Protein AF-A0A4Q6EXG5-F1 (afdb_monomer_lite)

Foldseek 3Di:
DQQLQQVVLCVLVVLCVVLVHDLVRLCVQLVHPDSVVNVCNNSSVDPDDPVSVVVSCVSSVH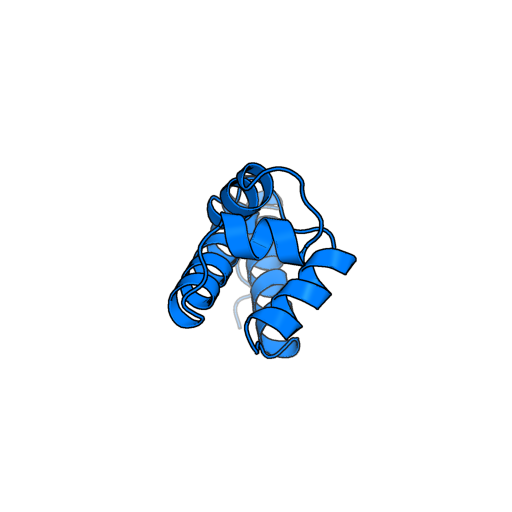DPVVSVVVNVVSVVVVCCVVVVPDDPPD

pLDDT: mean 92.07, std 11.25, range [39.5, 98.5]

Secondary structure (DSSP, 8-state):
-HHHHHHHHHHHHHHHHHTT--HHHHHHHTT-S-THHHHHHHTTSSPPPHHHHHHHHHHTT--HHHHHHHHHHHHHHHHHHHTTPPP---

Structure (mmCIF, N/CA/C/O backbone):
data_AF-A0A4Q6EXG5-F1
#
_entry.id   AF-A0A4Q6EXG5-F1
#
loop_
_atom_site.group_PDB
_atom_site.id
_atom_site.type_symbol
_atom_site.label_atom_id
_atom_site.label_alt_id
_atom_site.label_comp_id
_atom_site.label_asym_id
_atom_site.label_entity_id
_atom_site.label_seq_id
_atom_site.pdbx_PDB_ins_code
_atom_site.Cartn_x
_atom_site.Cartn_y
_atom_site.Cartn_z
_atom_site.occupancy
_atom_site.B_iso_or_equiv
_atom_site.auth_seq_id
_atom_site.auth_comp_id
_atom_site.auth_asym_id
_atom_site.auth_atom_id
_atom_site.pdbx_PDB_model_num
ATOM 1 N N . MET A 1 1 ? -6.607 13.334 7.376 1.00 56.72 1 MET A N 1
ATOM 2 C CA . MET A 1 1 ? -6.505 12.222 6.402 1.00 56.72 1 MET A CA 1
ATOM 3 C C . MET A 1 1 ? -5.234 11.394 6.538 1.00 56.72 1 MET A C 1
ATOM 5 O O . MET A 1 1 ? -5.370 10.183 6.538 1.00 56.72 1 MET A O 1
ATOM 9 N N . LYS A 1 2 ? -4.038 11.989 6.694 1.00 61.06 2 LYS A N 1
ATOM 10 C CA . LYS A 1 2 ? -2.763 11.240 6.752 1.00 61.06 2 LYS A CA 1
ATOM 11 C C . LYS A 1 2 ? -2.751 10.064 7.749 1.00 61.06 2 LYS A C 1
ATOM 13 O O . LYS A 1 2 ? -2.258 8.994 7.427 1.00 61.06 2 LYS A O 1
ATOM 18 N N . GLU A 1 3 ? -3.374 10.232 8.919 1.00 71.44 3 GLU A N 1
ATOM 19 C CA . GLU A 1 3 ? -3.471 9.166 9.934 1.00 71.44 3 GLU A CA 1
ATOM 20 C C . GLU A 1 3 ? -4.230 7.909 9.466 1.00 71.44 3 GLU A C 1
ATOM 22 O O . GLU A 1 3 ? -3.951 6.829 9.968 1.00 71.44 3 GLU A O 1
ATOM 27 N N . LEU A 1 4 ? -5.173 8.022 8.521 1.00 88.19 4 LEU A N 1
ATOM 28 C CA . LEU A 1 4 ? -6.040 6.909 8.111 1.00 88.19 4 LEU A CA 1
ATOM 29 C C . LEU A 1 4 ? -5.304 5.865 7.261 1.00 88.19 4 LEU A C 1
ATOM 31 O O . LEU A 1 4 ? -5.589 4.674 7.353 1.00 88.19 4 LEU A O 1
ATOM 35 N N . PHE A 1 5 ? -4.372 6.310 6.417 1.00 93.69 5 PHE A N 1
ATOM 36 C CA . PHE A 1 5 ? -3.681 5.439 5.463 1.00 93.69 5 PHE A CA 1
ATOM 37 C C . PHE A 1 5 ? -2.236 5.144 5.855 1.00 93.69 5 PHE A C 1
ATOM 39 O O . PHE A 1 5 ? -1.573 4.405 5.138 1.00 93.69 5 PHE A O 1
ATOM 46 N N . GLN A 1 6 ? -1.749 5.684 6.976 1.00 93.69 6 GLN A N 1
ATOM 47 C CA . GLN A 1 6 ? -0.366 5.503 7.421 1.00 93.69 6 GLN A CA 1
ATOM 48 C C . GLN A 1 6 ? 0.006 4.016 7.530 1.00 93.69 6 GLN A C 1
ATOM 50 O O . GLN A 1 6 ? 0.974 3.575 6.919 1.00 93.69 6 GLN A O 1
ATOM 55 N N . VAL A 1 7 ? -0.823 3.228 8.221 1.00 94.50 7 VAL A N 1
ATOM 56 C CA . VAL A 1 7 ? -0.583 1.791 8.425 1.00 94.50 7 VAL A CA 1
ATOM 57 C C . VAL A 1 7 ? -0.633 1.016 7.104 1.00 94.50 7 VAL A C 1
ATOM 59 O O . VAL A 1 7 ? 0.194 0.139 6.868 1.00 94.50 7 VAL A O 1
ATOM 62 N N . LEU A 1 8 ? -1.574 1.352 6.213 1.00 95.25 8 LEU A N 1
ATOM 63 C CA . LEU A 1 8 ? -1.639 0.747 4.879 1.00 95.25 8 LEU A CA 1
ATOM 64 C C . LEU A 1 8 ? -0.390 1.094 4.053 1.00 95.25 8 LEU A C 1
ATOM 66 O O . LEU A 1 8 ? 0.159 0.223 3.385 1.00 95.25 8 LEU A O 1
ATOM 70 N N . GLY A 1 9 ? 0.059 2.348 4.104 1.00 96.25 9 GLY A N 1
ATOM 71 C CA . GLY A 1 9 ? 1.238 2.828 3.391 1.00 96.25 9 GLY A CA 1
ATOM 72 C C . GLY A 1 9 ? 2.514 2.111 3.819 1.00 96.25 9 GLY A C 1
ATOM 73 O O . GLY A 1 9 ? 3.225 1.569 2.973 1.00 96.25 9 GLY A O 1
ATOM 74 N N . GLU A 1 10 ? 2.758 2.028 5.126 1.00 96.50 10 GLU A N 1
ATOM 75 C CA . GLU A 1 10 ? 3.892 1.298 5.707 1.00 96.50 10 GLU A CA 1
ATOM 76 C C . GLU A 1 10 ? 3.843 -0.193 5.359 1.00 96.50 10 GLU A C 1
ATOM 78 O O . GLU A 1 10 ? 4.851 -0.790 4.967 1.00 96.50 10 GLU A O 1
ATOM 83 N N . PHE A 1 11 ? 2.652 -0.796 5.427 1.00 96.69 11 PHE A N 1
ATOM 84 C CA . PHE A 1 11 ? 2.451 -2.182 5.025 1.00 96.69 11 PHE A CA 1
ATOM 85 C C . PHE A 1 11 ? 2.829 -2.394 3.553 1.00 96.69 11 PHE A C 1
ATOM 87 O O . PHE A 1 11 ? 3.654 -3.262 3.257 1.00 96.69 11 PHE A O 1
ATOM 94 N N . LEU A 1 12 ? 2.310 -1.573 2.635 1.00 97.12 12 LEU A N 1
ATOM 95 C CA . LEU A 1 12 ? 2.623 -1.658 1.205 1.00 97.12 12 LEU A CA 1
ATOM 96 C C . LEU A 1 12 ? 4.113 -1.423 0.918 1.00 97.12 12 LEU A C 1
ATOM 98 O O . LEU A 1 12 ? 4.692 -2.157 0.116 1.00 97.12 12 LEU A O 1
ATOM 102 N N . GLN A 1 13 ? 4.747 -0.467 1.603 1.00 98.06 13 GLN A N 1
ATOM 103 C CA . GLN A 1 13 ? 6.187 -0.226 1.497 1.00 98.06 13 GLN A CA 1
ATOM 104 C C . GLN A 1 13 ? 6.988 -1.470 1.894 1.00 98.06 13 GLN A C 1
ATOM 106 O O . GLN A 1 13 ? 7.885 -1.896 1.163 1.00 98.06 13 GLN A O 1
ATOM 111 N N . SER A 1 14 ? 6.647 -2.080 3.033 1.00 97.81 14 SER A N 1
ATOM 112 C CA . SER A 1 14 ? 7.342 -3.270 3.527 1.00 97.81 14 SER A CA 1
ATOM 113 C C . SER A 1 14 ? 7.242 -4.437 2.539 1.00 97.81 14 SER A C 1
ATOM 115 O O . SER A 1 14 ? 8.223 -5.143 2.303 1.00 97.81 14 SER A O 1
ATOM 117 N N . LYS A 1 15 ? 6.072 -4.614 1.912 1.00 97.44 15 LYS A N 1
ATOM 118 C CA . LYS A 1 15 ? 5.824 -5.673 0.931 1.00 97.44 15 LYS A CA 1
ATOM 119 C C . LYS A 1 15 ? 6.548 -5.406 -0.384 1.00 97.44 15 LYS A C 1
ATOM 121 O O . LYS A 1 15 ? 7.157 -6.326 -0.9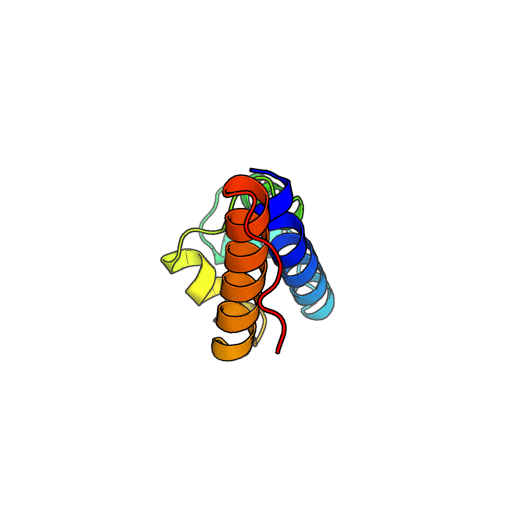22 1.00 97.44 15 LYS A O 1
ATOM 126 N N . ARG A 1 16 ? 6.595 -4.149 -0.837 1.00 98.12 16 ARG A N 1
ATOM 127 C CA . ARG A 1 16 ? 7.401 -3.742 -1.996 1.00 98.12 16 ARG A CA 1
ATOM 128 C C . ARG A 1 16 ? 8.881 -4.082 -1.807 1.00 98.12 16 ARG A C 1
ATOM 130 O O . ARG A 1 16 ? 9.492 -4.659 -2.702 1.00 98.12 16 ARG A O 1
ATOM 137 N N . ILE A 1 17 ? 9.450 -3.724 -0.652 1.00 97.88 17 ILE A N 1
ATOM 138 C CA . ILE A 1 17 ? 10.866 -3.976 -0.343 1.00 97.88 17 ILE A CA 1
ATOM 139 C C . ILE A 1 17 ? 11.138 -5.482 -0.272 1.00 97.88 17 ILE A C 1
ATOM 141 O O . ILE A 1 17 ? 12.122 -5.944 -0.843 1.00 97.88 17 ILE A O 1
ATOM 145 N N . LYS A 1 18 ? 10.246 -6.263 0.354 1.00 97.00 18 LYS A N 1
ATOM 146 C CA . LYS A 1 18 ? 10.344 -7.734 0.377 1.00 97.00 18 LYS A CA 1
ATOM 147 C C . LYS A 1 18 ? 10.283 -8.360 -1.017 1.00 97.00 18 LYS A C 1
ATOM 149 O O . LYS A 1 18 ? 10.947 -9.360 -1.249 1.00 97.00 18 LYS A O 1
ATOM 154 N N . ALA A 1 19 ? 9.531 -7.758 -1.935 1.00 95.94 19 ALA A N 1
ATOM 155 C CA . ALA A 1 19 ? 9.481 -8.164 -3.337 1.00 95.94 19 ALA A CA 1
ATOM 156 C C . ALA A 1 19 ? 10.700 -7.692 -4.160 1.00 95.94 19 ALA A C 1
ATOM 158 O O . ALA A 1 19 ? 10.757 -7.957 -5.358 1.00 95.94 19 ALA A O 1
ATOM 159 N N . GLY A 1 20 ? 11.655 -6.970 -3.556 1.00 97.38 20 GLY A N 1
ATOM 160 C CA . GLY A 1 20 ? 12.857 -6.475 -4.233 1.00 97.38 20 GLY A CA 1
ATOM 161 C C . GLY A 1 20 ? 12.595 -5.368 -5.259 1.00 97.38 20 GLY A C 1
ATOM 162 O O . GLY A 1 20 ? 13.415 -5.157 -6.146 1.00 97.38 20 GLY A O 1
ATOM 163 N N . LEU A 1 21 ? 11.456 -4.674 -5.173 1.00 98.00 21 LEU A N 1
ATOM 164 C CA . LEU A 1 21 ? 11.045 -3.671 -6.158 1.00 98.00 21 LEU A CA 1
ATOM 165 C C . LEU A 1 21 ? 11.359 -2.250 -5.678 1.00 98.00 21 LEU A C 1
ATOM 167 O O . LEU A 1 21 ? 11.122 -1.900 -4.518 1.00 98.00 21 LEU A O 1
ATOM 171 N N . SER A 1 22 ? 11.811 -1.381 -6.577 1.00 98.38 22 SER A N 1
ATOM 172 C CA . SER A 1 22 ? 11.850 0.064 -6.334 1.00 98.38 22 SER A CA 1
ATOM 173 C C . SER A 1 22 ? 10.454 0.687 -6.476 1.00 98.38 22 SER A C 1
ATOM 175 O O . SER A 1 22 ? 9.532 0.094 -7.041 1.00 98.38 22 SER A O 1
ATOM 177 N N . GLN A 1 23 ? 10.270 1.917 -5.981 1.00 98.50 23 GLN A N 1
ATOM 178 C CA . GLN A 1 23 ? 9.027 2.663 -6.229 1.00 98.50 23 GLN A CA 1
ATOM 179 C C . GLN A 1 23 ? 8.802 2.914 -7.732 1.00 98.50 23 GLN A C 1
ATOM 181 O O . GLN A 1 23 ? 7.657 2.934 -8.180 1.00 98.50 23 GLN A O 1
ATOM 186 N N . GLY A 1 24 ? 9.883 3.068 -8.508 1.00 98.44 24 GLY A N 1
ATOM 187 C CA . GLY A 1 24 ? 9.831 3.212 -9.964 1.00 98.44 24 GLY A CA 1
ATOM 188 C C . GLY A 1 24 ? 9.309 1.954 -10.655 1.00 98.44 24 GLY A C 1
ATOM 189 O O . GLY A 1 24 ? 8.402 2.049 -11.477 1.00 98.44 24 GLY A O 1
ATOM 190 N N . ASP A 1 25 ? 9.789 0.774 -10.253 1.00 98.25 25 ASP A N 1
ATOM 191 C CA . ASP A 1 25 ? 9.344 -0.503 -10.832 1.00 98.25 25 ASP A CA 1
ATOM 192 C C . ASP A 1 25 ? 7.840 -0.705 -10.650 1.00 98.25 25 ASP A C 1
ATOM 194 O O . ASP A 1 25 ? 7.127 -1.112 -11.568 1.00 98.25 25 ASP A O 1
ATOM 198 N N . VAL A 1 26 ? 7.341 -0.388 -9.455 1.00 98.25 26 VAL A N 1
ATOM 199 C CA . VAL A 1 26 ? 5.915 -0.488 -9.138 1.00 98.25 26 VAL A CA 1
ATOM 200 C C . VAL A 1 26 ? 5.113 0.539 -9.925 1.00 98.25 26 VAL A C 1
ATOM 202 O O . VAL A 1 26 ? 4.067 0.192 -10.467 1.00 98.25 26 VAL A O 1
ATOM 205 N N . ALA A 1 27 ? 5.588 1.784 -10.024 1.00 98.31 27 ALA A N 1
ATOM 206 C CA . ALA A 1 27 ? 4.922 2.816 -10.811 1.00 98.31 27 ALA A CA 1
ATOM 207 C C . ALA A 1 27 ? 4.741 2.375 -12.268 1.00 98.31 27 ALA A C 1
ATOM 209 O O . ALA A 1 27 ? 3.614 2.393 -12.763 1.00 98.31 27 ALA A O 1
ATOM 210 N N . THR A 1 28 ? 5.804 1.871 -12.898 1.00 97.69 28 THR A N 1
ATOM 211 C CA . THR A 1 28 ? 5.768 1.340 -14.266 1.00 97.69 28 THR A CA 1
ATOM 212 C C . THR A 1 28 ? 4.770 0.190 -14.397 1.00 97.69 28 THR A C 1
ATOM 214 O O . THR A 1 28 ? 3.909 0.223 -15.275 1.00 97.69 28 THR A O 1
ATOM 217 N N . LYS A 1 29 ? 4.800 -0.795 -13.486 1.00 96.94 29 LYS A N 1
ATOM 218 C CA . LYS A 1 29 ? 3.859 -1.934 -13.496 1.00 96.94 29 LYS A CA 1
ATOM 219 C C . LYS A 1 29 ? 2.402 -1.515 -13.283 1.00 96.94 29 LYS A C 1
ATOM 221 O O . LYS A 1 29 ? 1.491 -2.152 -13.804 1.00 96.94 29 LYS A O 1
ATOM 226 N N . LEU A 1 30 ? 2.172 -0.438 -12.536 1.00 96.69 30 LEU A N 1
ATOM 227 C CA . LEU A 1 30 ? 0.848 0.148 -12.346 1.00 96.69 30 LEU A CA 1
ATOM 228 C C . LEU A 1 30 ? 0.454 1.128 -13.461 1.00 96.69 30 LEU A C 1
ATOM 230 O O . LEU A 1 30 ? -0.670 1.631 -13.428 1.00 96.69 30 LEU A O 1
ATOM 234 N N . GLY A 1 31 ? 1.314 1.392 -14.446 1.00 96.62 31 GLY A N 1
ATOM 235 C CA . GLY A 1 31 ? 1.041 2.317 -15.549 1.00 96.62 31 GLY A CA 1
ATOM 236 C C . GLY A 1 31 ? 1.081 3.794 -15.148 1.00 96.62 31 GLY A C 1
ATOM 237 O O . GLY A 1 31 ? 0.380 4.609 -15.743 1.00 96.62 31 GLY A O 1
ATOM 238 N N . TYR A 1 32 ? 1.849 4.142 -14.117 1.00 96.94 32 TYR A N 1
ATOM 239 C CA . TYR A 1 32 ? 2.138 5.526 -13.753 1.00 96.94 32 TYR A CA 1
ATOM 240 C C . TYR A 1 32 ? 3.421 6.004 -14.430 1.00 96.94 32 TYR A C 1
ATOM 242 O O . TYR A 1 32 ? 4.409 5.280 -14.494 1.00 96.94 32 TYR A O 1
ATOM 250 N N . SER A 1 33 ? 3.431 7.266 -14.860 1.00 94.81 33 SER A N 1
ATOM 251 C CA . SER A 1 33 ? 4.615 7.925 -15.424 1.00 94.81 33 SER A CA 1
ATOM 252 C C . SER A 1 33 ? 5.638 8.362 -14.371 1.00 94.81 33 SER A C 1
ATOM 254 O O . SER A 1 33 ? 6.748 8.750 -14.719 1.00 94.81 33 SER A O 1
ATOM 256 N N . SER A 1 34 ? 5.274 8.334 -13.084 1.00 96.94 34 SER A N 1
ATOM 257 C CA . SER A 1 34 ? 6.113 8.827 -11.990 1.00 96.94 34 SER A CA 1
ATOM 258 C C . SER A 1 34 ? 5.968 7.979 -10.719 1.00 96.94 34 SER A C 1
ATOM 260 O O . SER A 1 34 ? 4.843 7.607 -10.360 1.00 96.94 34 SER A O 1
ATOM 262 N N . PRO A 1 35 ? 7.069 7.739 -9.972 1.00 97.56 35 PRO A N 1
ATOM 263 C CA . PRO A 1 35 ? 7.043 7.050 -8.678 1.00 97.56 35 PRO A CA 1
ATOM 264 C C . PRO A 1 35 ? 6.361 7.855 -7.564 1.00 97.56 35 PRO A C 1
ATOM 266 O O . PRO A 1 35 ? 6.102 7.315 -6.487 1.00 97.56 35 PRO A O 1
ATOM 269 N N . GLN A 1 36 ? 6.025 9.129 -7.807 1.00 97.94 36 GLN A N 1
ATOM 270 C CA . GLN A 1 36 ? 5.421 10.006 -6.805 1.00 97.94 36 GLN A CA 1
ATOM 271 C C . GLN A 1 36 ? 4.109 9.445 -6.239 1.00 97.94 36 GLN A C 1
ATOM 273 O O . GLN A 1 36 ? 3.839 9.608 -5.049 1.00 97.94 36 GLN A O 1
ATOM 278 N N . PHE A 1 37 ? 3.315 8.740 -7.052 1.00 97.12 37 PHE A N 1
ATOM 279 C CA . PHE A 1 37 ? 2.087 8.091 -6.585 1.00 97.12 37 PHE A CA 1
ATOM 280 C C . PHE A 1 37 ? 2.377 6.992 -5.563 1.00 97.12 37 PHE A C 1
ATOM 282 O O . PHE A 1 37 ? 1.743 6.955 -4.513 1.00 97.12 37 PHE A O 1
ATOM 289 N N . ILE A 1 38 ? 3.390 6.160 -5.818 1.00 98.19 38 ILE A N 1
ATOM 290 C CA . ILE A 1 38 ? 3.793 5.090 -4.899 1.00 98.19 38 ILE A CA 1
ATOM 291 C C . ILE A 1 38 ? 4.296 5.694 -3.587 1.00 98.19 38 ILE A C 1
ATOM 293 O O . ILE A 1 38 ? 3.857 5.295 -2.514 1.00 98.19 38 ILE A O 1
ATOM 297 N N . SER A 1 39 ? 5.123 6.739 -3.668 1.00 98.00 39 SER A N 1
ATOM 298 C CA . SER A 1 39 ? 5.573 7.495 -2.495 1.00 98.00 39 SER A CA 1
ATOM 299 C C . SER A 1 39 ? 4.414 8.132 -1.713 1.00 98.00 39 SER A C 1
ATOM 301 O O . SER A 1 39 ? 4.439 8.182 -0.484 1.00 98.00 39 SER A O 1
ATOM 303 N N . ASN A 1 40 ? 3.367 8.616 -2.387 1.00 97.12 40 ASN A N 1
ATOM 304 C CA . ASN A 1 40 ? 2.180 9.154 -1.716 1.00 97.12 40 ASN A CA 1
ATOM 305 C C . ASN A 1 40 ? 1.403 8.065 -0.966 1.00 97.12 40 ASN A C 1
ATOM 307 O O . ASN A 1 40 ? 0.977 8.314 0.164 1.00 97.12 40 ASN A O 1
ATOM 311 N N . PHE A 1 41 ? 1.265 6.876 -1.561 1.00 96.75 41 PHE A N 1
ATOM 312 C CA . PHE A 1 41 ? 0.631 5.728 -0.911 1.00 96.75 41 PHE A CA 1
ATOM 313 C C . PHE A 1 41 ? 1.429 5.286 0.316 1.00 96.75 41 PHE A C 1
ATOM 315 O O . PHE A 1 41 ? 0.871 5.172 1.403 1.00 96.75 41 PHE A O 1
ATOM 322 N N . GLU A 1 42 ? 2.746 5.115 0.169 1.00 97.31 42 GLU A N 1
ATOM 323 C CA . GLU A 1 42 ? 3.630 4.638 1.242 1.00 97.31 42 GLU A CA 1
ATOM 324 C C . GLU A 1 42 ? 3.706 5.602 2.430 1.00 97.31 42 GLU A C 1
ATOM 326 O O . GLU A 1 42 ? 3.832 5.173 3.571 1.00 97.31 42 GLU A O 1
ATOM 331 N N . ARG A 1 43 ? 3.564 6.910 2.186 1.00 96.56 43 ARG A N 1
ATOM 332 C CA . ARG A 1 43 ? 3.530 7.944 3.236 1.00 96.56 43 ARG A CA 1
ATOM 333 C C . ARG A 1 43 ? 2.134 8.185 3.824 1.00 96.56 43 ARG A C 1
ATOM 335 O O . ARG A 1 43 ? 1.954 9.165 4.551 1.00 96.56 43 ARG A O 1
ATOM 342 N N . GLY A 1 44 ? 1.141 7.379 3.441 1.00 95.31 44 GLY A N 1
ATOM 343 C CA . GLY A 1 44 ? -0.241 7.501 3.909 1.00 95.31 44 GLY A CA 1
ATOM 344 C C . GLY A 1 44 ? -0.946 8.792 3.480 1.00 95.31 44 GLY A C 1
ATOM 345 O O . GLY A 1 44 ? -1.936 9.185 4.093 1.00 95.31 44 GLY A O 1
ATOM 346 N N . LEU A 1 45 ? -0.450 9.493 2.452 1.00 94.94 45 LEU A N 1
ATOM 347 C CA . LEU A 1 45 ? -1.066 10.743 1.987 1.00 94.94 45 LEU A CA 1
ATOM 348 C C . LEU A 1 45 ? -2.394 10.483 1.272 1.00 94.94 45 LEU A C 1
ATOM 350 O O . LEU A 1 45 ? -3.328 11.274 1.394 1.00 94.94 45 LEU A O 1
ATOM 354 N N . CYS A 1 46 ? -2.477 9.369 0.547 1.00 93.38 46 CYS A N 1
ATOM 355 C CA . CYS A 1 46 ? -3.692 8.888 -0.094 1.00 93.38 46 CYS A CA 1
ATOM 356 C C . CYS A 1 46 ? -3.693 7.358 -0.176 1.00 93.38 46 CYS A C 1
ATOM 358 O O . CYS A 1 46 ? -2.645 6.718 -0.103 1.00 93.38 46 CYS A O 1
ATOM 360 N N . ALA A 1 47 ? -4.877 6.774 -0.347 1.00 93.56 47 ALA A N 1
ATOM 361 C CA . ALA A 1 47 ? -5.005 5.359 -0.662 1.00 93.56 47 ALA A CA 1
ATOM 362 C C . ALA A 1 47 ? -4.770 5.106 -2.163 1.00 93.56 47 ALA A C 1
ATOM 364 O O . ALA A 1 47 ? -5.131 5.952 -2.991 1.00 93.56 47 ALA A O 1
ATOM 365 N N . PRO A 1 48 ? -4.244 3.927 -2.541 1.00 95.31 48 PRO A N 1
ATOM 366 C CA . PRO A 1 48 ? -4.290 3.478 -3.924 1.00 95.31 48 PRO A CA 1
ATOM 367 C C . PRO A 1 48 ? -5.749 3.354 -4.401 1.00 95.31 48 PRO A C 1
ATOM 369 O O . PRO A 1 48 ? -6.585 2.826 -3.662 1.00 95.31 48 PRO A O 1
ATOM 372 N N . PRO A 1 49 ? -6.078 3.770 -5.638 1.00 96.12 49 PRO A N 1
ATOM 373 C CA . PRO A 1 49 ? -7.375 3.473 -6.247 1.00 96.12 49 PRO A CA 1
ATOM 374 C C . PRO A 1 49 ? -7.662 1.964 -6.249 1.00 96.12 49 PRO A C 1
ATOM 376 O O . PRO A 1 49 ? -6.738 1.174 -6.434 1.00 96.12 49 PRO A O 1
ATOM 379 N N . LEU A 1 50 ? -8.923 1.538 -6.098 1.00 95.44 50 LEU A N 1
ATOM 380 C CA . LEU A 1 50 ? -9.275 0.114 -5.924 1.00 95.44 50 LEU A CA 1
ATOM 381 C C . LEU A 1 50 ? -8.756 -0.797 -7.050 1.00 95.44 50 LEU A C 1
ATOM 383 O O . LEU A 1 50 ? -8.264 -1.896 -6.792 1.00 95.44 50 LEU A O 1
ATOM 387 N N . ASN A 1 51 ? -8.802 -0.331 -8.300 1.00 95.44 51 ASN A N 1
ATOM 388 C CA . ASN A 1 51 ? -8.249 -1.063 -9.441 1.00 95.44 51 ASN A CA 1
ATOM 389 C C . ASN A 1 51 ? -6.723 -1.243 -9.340 1.00 95.44 51 ASN A C 1
ATOM 391 O O . ASN A 1 51 ? -6.209 -2.299 -9.697 1.00 95.44 51 ASN A O 1
ATOM 395 N N . LYS A 1 52 ? -5.994 -0.249 -8.821 1.00 96.75 52 LYS A N 1
ATOM 396 C CA . LYS A 1 52 ? -4.546 -0.333 -8.576 1.00 96.75 52 LYS A CA 1
ATOM 397 C C . LYS A 1 52 ? -4.219 -1.119 -7.311 1.00 96.75 52 LYS A C 1
ATOM 399 O O . LYS A 1 52 ? -3.225 -1.833 -7.299 1.00 96.75 52 LYS A O 1
ATOM 404 N N . LEU A 1 53 ? -5.068 -1.059 -6.286 1.00 96.62 53 LEU A N 1
ATOM 405 C CA . LEU A 1 53 ? -4.934 -1.879 -5.085 1.00 96.62 53 LEU A CA 1
ATOM 406 C C . LEU A 1 53 ? -4.999 -3.369 -5.433 1.00 96.62 53 LEU A C 1
ATOM 408 O O . LEU A 1 53 ? -4.154 -4.129 -4.976 1.00 96.62 53 LEU A O 1
ATOM 412 N N . LYS A 1 54 ? -5.927 -3.777 -6.311 1.00 96.12 54 LYS A N 1
ATOM 413 C CA . LYS A 1 54 ? -5.981 -5.155 -6.825 1.00 96.12 54 LYS A CA 1
ATOM 414 C C . LYS A 1 54 ? -4.664 -5.571 -7.492 1.00 96.12 54 LYS A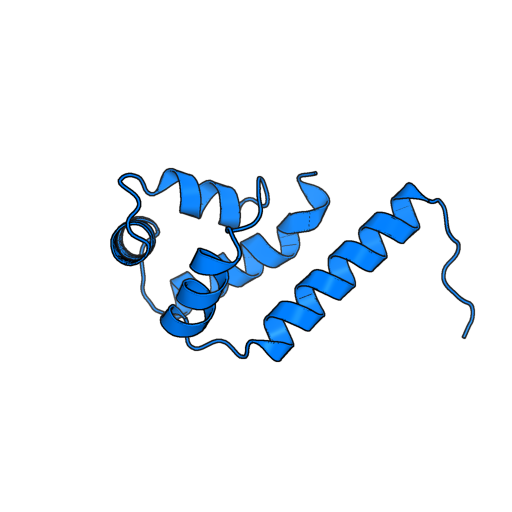 C 1
ATOM 416 O O . LYS A 1 54 ? -4.168 -6.660 -7.222 1.00 96.12 54 LYS A O 1
ATOM 421 N N . LEU A 1 55 ? -4.084 -4.699 -8.320 1.00 96.75 55 LEU A N 1
ATOM 422 C CA . LEU A 1 55 ? -2.795 -4.964 -8.967 1.00 96.75 55 LEU A CA 1
ATOM 423 C C . LEU A 1 55 ? -1.644 -5.043 -7.958 1.00 96.75 55 LEU A C 1
ATOM 425 O O . LEU A 1 55 ? -0.783 -5.898 -8.102 1.00 96.75 55 LEU A O 1
ATOM 429 N N . LEU A 1 56 ? -1.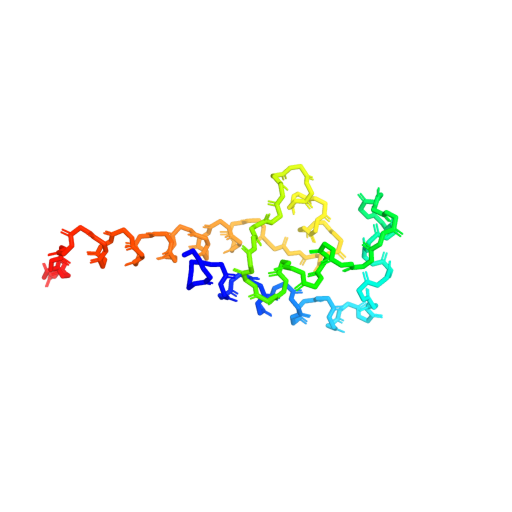634 -4.197 -6.926 1.00 96.69 56 LEU A N 1
ATOM 430 C CA . LEU A 1 56 ? -0.638 -4.248 -5.851 1.00 96.69 56 LEU A CA 1
ATOM 431 C C . LEU A 1 56 ? -0.725 -5.550 -5.048 1.00 96.69 56 LEU A C 1
ATOM 433 O O . LEU A 1 56 ? 0.304 -6.138 -4.737 1.00 96.69 56 LEU A O 1
ATOM 437 N N . VAL A 1 57 ? -1.942 -6.015 -4.749 1.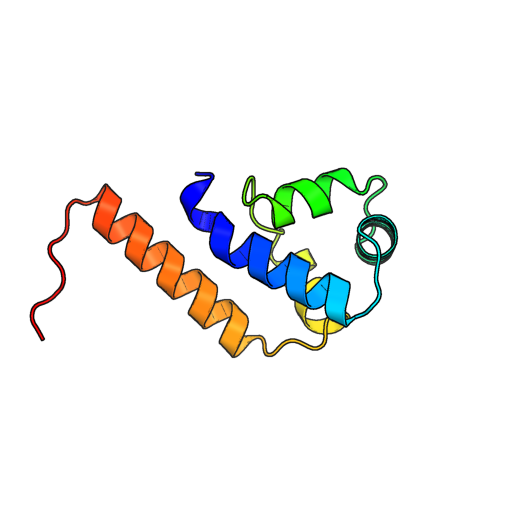00 96.44 57 VAL A N 1
ATOM 438 C CA . VAL A 1 57 ? -2.176 -7.300 -4.073 1.00 96.44 57 VAL A CA 1
ATOM 439 C C . VAL A 1 57 ? -1.583 -8.449 -4.883 1.00 96.44 57 VAL A C 1
ATOM 441 O O . VAL A 1 57 ? -0.893 -9.289 -4.321 1.00 96.44 57 VAL A O 1
ATOM 444 N N . GLN A 1 58 ? -1.786 -8.449 -6.201 1.00 95.56 58 GLN A N 1
ATOM 445 C CA . GLN A 1 58 ? -1.201 -9.453 -7.094 1.00 95.56 58 GLN A CA 1
ATOM 446 C C . GLN A 1 58 ? 0.323 -9.310 -7.205 1.00 95.56 58 GLN A C 1
ATOM 448 O O . GLN A 1 58 ? 1.046 -10.294 -7.120 1.00 95.56 58 GLN A O 1
ATOM 453 N N . LEU A 1 59 ? 0.819 -8.083 -7.375 1.00 95.56 59 LEU A N 1
ATOM 454 C CA . LEU A 1 59 ? 2.236 -7.797 -7.593 1.00 95.56 59 LEU A CA 1
ATOM 455 C C . LEU A 1 59 ? 3.109 -8.154 -6.386 1.00 95.56 59 LEU A C 1
ATOM 457 O O . LEU A 1 59 ? 4.267 -8.528 -6.555 1.00 95.56 59 LEU A O 1
ATOM 461 N N . TYR A 1 60 ? 2.575 -7.988 -5.181 1.00 95.62 60 TYR A N 1
ATOM 462 C CA . TYR A 1 60 ? 3.288 -8.243 -3.932 1.00 95.62 60 TYR A CA 1
ATOM 463 C C . TYR A 1 60 ? 2.927 -9.590 -3.293 1.00 95.62 60 TYR A C 1
ATOM 465 O O . TYR A 1 60 ? 3.323 -9.819 -2.151 1.00 95.62 60 TYR A O 1
ATOM 473 N N . ASP A 1 61 ? 2.163 -10.436 -3.992 1.00 94.75 61 ASP A N 1
ATOM 474 C CA . ASP A 1 61 ? 1.673 -11.730 -3.501 1.00 94.75 61 ASP A CA 1
ATOM 475 C C . ASP A 1 61 ? 1.012 -11.628 -2.111 1.00 94.75 61 ASP A C 1
ATOM 477 O O . ASP A 1 61 ? 1.406 -12.250 -1.123 1.00 94.75 61 ASP A O 1
ATOM 481 N N . LEU A 1 62 ? 0.034 -10.723 -2.003 1.00 94.62 62 LEU A N 1
ATOM 482 C CA . LEU A 1 62 ? -0.680 -10.450 -0.758 1.00 94.62 62 LEU A CA 1
ATOM 483 C C . LEU A 1 62 ? -1.990 -11.216 -0.691 1.00 94.62 62 LEU A C 1
ATOM 485 O O . LEU A 1 62 ? -2.692 -11.397 -1.685 1.00 94.62 62 LEU A O 1
ATOM 489 N N . ASN A 1 63 ? -2.397 -11.542 0.532 1.00 94.44 63 ASN A N 1
ATOM 490 C CA . ASN A 1 63 ? -3.747 -12.007 0.779 1.00 94.44 63 ASN A CA 1
ATOM 491 C C . ASN A 1 63 ? -4.722 -10.814 0.804 1.00 94.44 63 ASN A C 1
ATOM 493 O O . ASN A 1 63 ? -4.644 -9.946 1.676 1.00 94.44 63 ASN A O 1
ATOM 497 N N . GLY A 1 64 ? -5.674 -10.780 -0.132 1.00 94.00 64 GLY A N 1
ATOM 498 C CA . GLY A 1 64 ? -6.688 -9.721 -0.208 1.00 94.00 64 GLY A CA 1
ATOM 499 C C . GLY A 1 64 ? -7.542 -9.581 1.062 1.00 94.00 64 GLY A C 1
ATOM 500 O O . GLY A 1 64 ? -7.878 -8.461 1.447 1.00 94.00 64 GLY A O 1
ATOM 501 N N . GLU A 1 65 ? -7.827 -10.685 1.761 1.00 94.69 65 GLU A N 1
ATOM 502 C CA . GLU A 1 65 ? -8.535 -10.679 3.052 1.00 94.69 65 GLU A CA 1
ATOM 503 C C . GLU A 1 65 ? -7.751 -9.927 4.134 1.00 94.69 65 GLU A C 1
ATOM 505 O O . GLU A 1 65 ? -8.331 -9.181 4.924 1.00 94.69 65 GLU A O 1
ATOM 510 N N . GLU A 1 66 ? -6.428 -10.108 4.174 1.00 93.44 66 GLU A N 1
ATOM 511 C CA . GLU A 1 66 ? -5.545 -9.432 5.130 1.00 93.44 66 GLU A CA 1
ATOM 512 C C . GLU A 1 66 ? -5.566 -7.919 4.892 1.00 93.44 66 GLU A C 1
ATOM 514 O O . GLU A 1 66 ? -5.764 -7.141 5.828 1.00 93.44 66 GLU A O 1
ATOM 519 N N . VAL A 1 67 ? -5.451 -7.506 3.626 1.00 94.88 67 VAL A N 1
ATOM 520 C CA . VAL A 1 67 ? -5.495 -6.093 3.221 1.00 94.88 67 VAL A CA 1
ATOM 521 C C . VAL A 1 67 ? -6.843 -5.464 3.570 1.00 94.88 67 VAL A C 1
ATOM 523 O O . VAL A 1 67 ? -6.884 -4.381 4.155 1.00 94.88 67 VAL A O 1
ATOM 526 N N . MET A 1 68 ? -7.950 -6.151 3.274 1.00 95.81 68 MET A N 1
ATOM 527 C CA . MET A 1 68 ? -9.294 -5.680 3.615 1.00 95.81 68 MET A CA 1
ATOM 528 C C . MET A 1 68 ? -9.459 -5.501 5.129 1.00 95.81 68 MET A C 1
ATOM 530 O O . MET A 1 68 ? -9.898 -4.441 5.579 1.00 95.81 68 MET A O 1
ATOM 534 N N . LYS A 1 69 ? -9.077 -6.508 5.928 1.00 95.81 69 LYS A N 1
ATOM 535 C CA . LYS A 1 69 ? -9.157 -6.452 7.398 1.00 95.81 69 LYS A CA 1
ATOM 536 C C . LYS A 1 69 ? -8.331 -5.302 7.965 1.00 95.81 69 LYS A C 1
ATOM 538 O O . LYS A 1 69 ? -8.810 -4.597 8.853 1.00 95.81 69 LYS A O 1
ATOM 543 N N . LEU A 1 70 ? -7.129 -5.084 7.430 1.00 94.44 70 LEU A N 1
ATOM 544 C CA . LEU A 1 70 ? -6.269 -3.967 7.812 1.00 94.44 70 LEU A CA 1
ATOM 545 C C . LEU A 1 70 ? -6.960 -2.620 7.553 1.00 94.44 70 LEU A C 1
ATOM 547 O O . LEU A 1 70 ? -7.061 -1.793 8.457 1.00 94.44 70 LEU A O 1
ATOM 551 N N . MET A 1 71 ? -7.488 -2.421 6.341 1.00 94.31 71 MET A N 1
ATOM 552 C CA . MET A 1 71 ? -8.156 -1.174 5.963 1.00 94.31 71 MET A CA 1
ATOM 553 C C . MET A 1 71 ? -9.412 -0.906 6.798 1.00 94.31 71 MET A C 1
ATOM 555 O O . MET A 1 71 ? -9.603 0.225 7.246 1.00 94.31 71 MET A O 1
ATOM 559 N N . LEU A 1 72 ? -10.247 -1.924 7.032 1.00 94.94 72 LEU A N 1
ATOM 560 C CA . LEU A 1 72 ? -11.462 -1.797 7.842 1.00 94.94 72 LEU A CA 1
ATOM 561 C C . LEU A 1 72 ? -11.141 -1.439 9.293 1.00 94.94 72 LEU A C 1
ATOM 563 O O . LEU A 1 72 ? -11.786 -0.556 9.853 1.00 94.94 72 LEU A O 1
ATOM 567 N N . LYS A 1 73 ? -10.119 -2.068 9.882 1.00 93.56 73 LYS A N 1
ATOM 568 C CA . LYS A 1 73 ? -9.681 -1.783 11.253 1.00 93.56 73 LYS A CA 1
ATOM 569 C C . LYS A 1 73 ? -9.224 -0.332 11.418 1.00 93.56 73 LYS A C 1
ATOM 571 O O . LYS A 1 73 ? -9.614 0.327 12.382 1.00 93.56 73 LYS A O 1
ATOM 576 N N . GLU A 1 74 ? -8.428 0.181 10.480 1.00 92.31 74 GLU A N 1
ATOM 577 C CA . GLU A 1 74 ? -7.963 1.572 10.530 1.00 92.31 74 GLU A CA 1
ATOM 578 C C . GLU A 1 74 ? -9.104 2.571 10.300 1.00 92.31 74 GLU A C 1
ATOM 580 O O . GLU A 1 74 ? -9.204 3.566 11.022 1.00 92.31 74 GLU A O 1
ATOM 585 N N . HIS A 1 75 ? -10.025 2.278 9.374 1.00 93.06 75 HIS A N 1
ATOM 586 C CA . HIS A 1 75 ? -11.229 3.093 9.186 1.00 93.06 75 HIS A CA 1
ATOM 587 C C . HIS A 1 75 ? -12.113 3.094 10.430 1.00 93.06 75 HIS A C 1
ATOM 589 O O . HIS A 1 75 ? -12.543 4.160 10.861 1.00 93.06 75 HIS A O 1
ATOM 595 N N . GLU A 1 76 ? -12.351 1.936 11.049 1.00 93.25 76 GLU A N 1
ATOM 596 C CA . GLU A 1 76 ? -13.131 1.841 12.282 1.00 93.25 76 GLU A CA 1
ATOM 597 C C . GLU A 1 76 ? -12.495 2.679 13.396 1.00 93.25 76 GLU A C 1
ATOM 599 O O . GLU A 1 76 ? -13.180 3.467 14.050 1.00 93.25 76 GLU A O 1
ATOM 604 N N . LYS A 1 77 ? -11.177 2.557 13.592 1.00 90.75 77 LYS A N 1
ATOM 605 C CA . LYS A 1 77 ? -10.432 3.344 14.581 1.00 90.75 77 LYS A CA 1
ATOM 606 C C . LYS A 1 77 ? -10.564 4.844 14.316 1.00 90.75 77 LYS A C 1
ATOM 608 O O . LYS A 1 77 ? -10.831 5.606 15.248 1.00 90.75 77 LYS A O 1
ATOM 613 N N . HIS A 1 78 ? -10.401 5.263 13.062 1.00 90.06 78 HIS A N 1
ATOM 614 C CA . HIS A 1 78 ? -10.522 6.664 12.677 1.00 90.06 78 HIS A CA 1
ATOM 615 C C . HIS A 1 78 ? -11.944 7.191 12.894 1.00 90.06 78 HIS A C 1
ATOM 617 O O . HIS A 1 78 ? -12.114 8.240 13.508 1.00 90.06 78 HIS A O 1
ATOM 623 N N . LEU A 1 79 ? -12.967 6.443 12.476 1.00 91.00 79 LEU A N 1
ATOM 624 C CA . LEU A 1 79 ? -14.369 6.817 12.660 1.00 91.00 79 LEU A CA 1
ATOM 625 C C . LEU A 1 79 ? -14.749 6.889 14.138 1.00 91.00 79 LEU A C 1
ATOM 627 O O . LEU A 1 79 ? -15.381 7.855 14.553 1.00 91.00 79 LEU A O 1
ATOM 631 N N . ARG A 1 80 ? -14.319 5.925 14.960 1.00 91.19 80 ARG A N 1
ATOM 632 C CA . ARG A 1 80 ? -14.545 5.962 16.413 1.00 91.19 80 ARG A CA 1
ATOM 633 C C . ARG A 1 80 ? -13.934 7.205 17.054 1.00 91.19 80 ARG A C 1
ATOM 635 O O . ARG A 1 80 ? -14.600 7.831 17.873 1.00 91.19 80 ARG A O 1
ATOM 642 N N . LYS A 1 81 ? -12.707 7.573 16.664 1.00 89.12 81 LYS A N 1
ATOM 643 C CA . LYS A 1 81 ? -12.026 8.792 17.133 1.00 89.12 81 LYS A CA 1
ATOM 644 C C . LYS A 1 8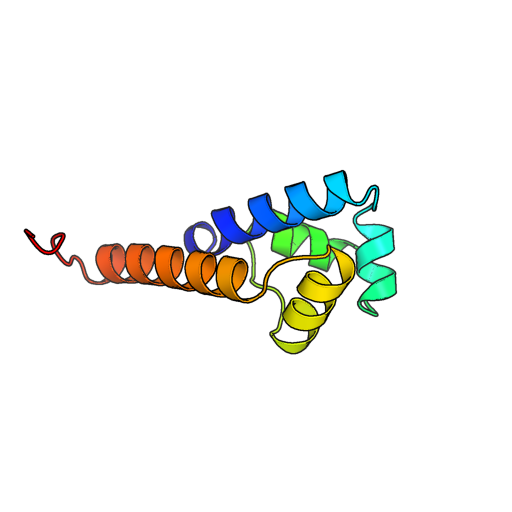1 ? -12.787 10.047 16.694 1.00 89.12 81 LYS A C 1
ATOM 646 O O . LYS A 1 81 ? -13.091 10.887 17.530 1.00 89.12 81 LYS A O 1
ATOM 651 N N . SER A 1 82 ? -13.137 10.147 15.412 1.00 89.94 82 SER A N 1
ATOM 652 C CA . SER A 1 82 ? -13.815 11.320 14.839 1.00 89.94 82 SER A CA 1
ATOM 653 C C . SER A 1 82 ? -15.244 11.510 15.355 1.00 89.94 82 SER A C 1
ATOM 655 O O . SER A 1 82 ? -15.689 12.639 15.517 1.00 89.94 82 SER A O 1
ATOM 657 N N . LEU A 1 83 ? -15.956 10.418 15.648 1.00 91.81 83 LEU A N 1
ATOM 658 C CA . LEU A 1 83 ? -17.310 10.432 16.216 1.00 91.81 83 LEU A CA 1
ATOM 659 C C . LEU A 1 83 ? -17.317 10.398 17.756 1.00 91.81 83 LEU A C 1
ATOM 661 O O . LEU A 1 83 ? -18.380 10.282 18.361 1.00 91.81 83 LEU A O 1
ATOM 665 N N . ASN A 1 84 ? -16.143 10.470 18.394 1.00 89.44 84 ASN A N 1
ATOM 666 C CA . ASN A 1 84 ? -15.961 10.439 19.848 1.00 89.44 84 ASN A CA 1
ATOM 667 C C . ASN A 1 84 ? -16.653 9.242 20.544 1.00 89.44 84 ASN A C 1
ATOM 669 O O . ASN A 1 84 ? -17.163 9.341 21.664 1.00 89.44 84 ASN A O 1
ATOM 673 N N . LEU A 1 85 ? -16.685 8.089 19.869 1.00 87.44 85 LEU A N 1
ATOM 674 C CA . LEU A 1 85 ? -17.322 6.872 20.364 1.00 87.44 85 LEU A CA 1
ATOM 675 C C . LEU A 1 85 ? -16.397 6.176 21.367 1.00 87.44 85 LEU A C 1
ATOM 677 O O . LEU A 1 85 ? -15.270 5.802 21.035 1.00 87.44 85 LEU A O 1
ATOM 681 N N . LYS A 1 86 ? -16.888 5.926 22.586 1.00 74.69 86 LYS A N 1
ATOM 682 C CA . LYS A 1 86 ? -16.169 5.083 23.553 1.00 74.69 86 LYS A CA 1
ATOM 683 C C . LYS A 1 86 ? -16.040 3.660 23.000 1.00 74.69 86 LYS A C 1
ATOM 685 O O . LYS A 1 86 ? -16.952 3.149 22.344 1.00 74.69 86 LYS A O 1
ATOM 690 N N . ALA A 1 87 ? -14.899 3.017 23.257 1.00 63.06 87 ALA A N 1
ATOM 691 C CA . ALA A 1 87 ? -14.706 1.611 22.915 1.00 63.06 87 ALA A CA 1
ATOM 692 C C . ALA A 1 87 ? -15.865 0.793 23.500 1.00 63.06 87 ALA A C 1
ATOM 694 O O . ALA A 1 87 ? -16.240 0.988 24.659 1.00 63.06 87 ALA A O 1
ATOM 695 N N . LYS A 1 88 ? -16.461 -0.081 22.680 1.00 56.06 88 LYS A N 1
ATOM 696 C CA . LYS A 1 88 ? -17.527 -0.979 23.131 1.00 56.06 88 LYS A CA 1
ATOM 697 C C . LYS A 1 88 ? -16.916 -1.811 24.265 1.00 56.06 88 LYS A C 1
ATOM 699 O O . LYS A 1 88 ? -16.005 -2.590 23.997 1.00 56.06 88 LYS A O 1
ATOM 704 N N . LYS A 1 89 ? -17.343 -1.583 25.516 1.00 45.91 89 LYS A N 1
ATOM 705 C CA . LYS A 1 89 ? -17.030 -2.491 26.627 1.00 45.91 89 LYS A CA 1
ATOM 706 C C . LYS A 1 89 ? -17.554 -3.856 26.189 1.00 45.91 89 LYS A C 1
ATOM 708 O O . LYS A 1 89 ? -18.749 -3.978 25.922 1.00 45.91 89 LYS A O 1
ATOM 713 N N . LYS A 1 90 ? -16.636 -4.789 25.964 1.00 39.50 90 LYS A N 1
ATOM 714 C CA . LYS A 1 90 ? -16.964 -6.185 25.711 1.00 39.50 90 LYS A CA 1
ATOM 715 C C . LYS A 1 90 ? -17.188 -6.867 27.050 1.00 39.50 90 LYS A C 1
ATOM 717 O O . LYS A 1 90 ? -16.472 -6.478 28.001 1.00 39.50 90 LYS A O 1
#

Radius of gyration: 14.33 Å; chains: 1; bounding box: 30×24×42 Å

Sequence (90 aa):
MKELFQVLGEFLQSKRIKAGLSQGDVATKLGYSSPQFISNFERGLCAPPLNKLKLLVQLYDLNGEEVMKLMLKEHEKHLRKSLNLKAKKK